Protein AF-A0A0S2W2F9-F1 (afdb_monomer)

Structure (mmCIF, N/CA/C/O backbone):
data_AF-A0A0S2W2F9-F1
#
_entry.id   AF-A0A0S2W2F9-F1
#
loop_
_atom_site.group_PDB
_atom_site.id
_atom_site.type_symbol
_atom_site.label_atom_id
_atom_site.label_alt_id
_atom_site.label_comp_id
_atom_site.label_asym_id
_atom_site.label_entity_id
_atom_site.label_seq_id
_atom_site.pdbx_PDB_ins_code
_atom_site.Cartn_x
_atom_site.Cartn_y
_atom_site.Cartn_z
_atom_site.occupancy
_atom_site.B_iso_or_equiv
_atom_site.auth_seq_id
_atom_site.auth_comp_id
_atom_site.auth_asym_id
_atom_site.auth_atom_id
_atom_site.pdbx_PDB_model_num
ATOM 1 N N . MET A 1 1 ? -0.651 5.133 17.970 1.00 84.62 1 MET A N 1
ATOM 2 C CA . MET A 1 1 ? -1.889 4.928 17.175 1.00 84.62 1 MET A CA 1
ATOM 3 C C . MET A 1 1 ? -2.925 4.220 18.026 1.00 84.62 1 MET A C 1
ATOM 5 O O . MET A 1 1 ? -2.544 3.437 18.882 1.00 84.62 1 MET A O 1
ATOM 9 N N . THR A 1 2 ? -4.212 4.460 17.783 1.00 94.75 2 THR A N 1
ATOM 10 C CA . THR A 1 2 ? -5.296 3.712 18.435 1.00 94.75 2 THR A CA 1
ATOM 11 C C . THR A 1 2 ? -5.562 2.384 17.724 1.00 94.75 2 THR A C 1
ATOM 13 O O . THR A 1 2 ? -5.343 2.264 16.515 1.00 94.75 2 THR A O 1
ATOM 16 N N . SER A 1 3 ? -6.125 1.403 18.432 1.00 94.62 3 SER A N 1
ATOM 17 C CA . SER A 1 3 ? -6.525 0.107 17.854 1.00 94.62 3 SER A CA 1
ATOM 18 C C . SER A 1 3 ? -7.505 0.262 16.683 1.00 94.62 3 SER A C 1
ATOM 20 O O . SER A 1 3 ? -7.427 -0.467 15.691 1.00 94.62 3 SER A O 1
ATOM 22 N N . LYS A 1 4 ? -8.385 1.274 16.739 1.00 97.00 4 LYS A N 1
ATOM 23 C CA . LYS A 1 4 ? -9.303 1.618 15.640 1.00 97.00 4 LYS A CA 1
ATOM 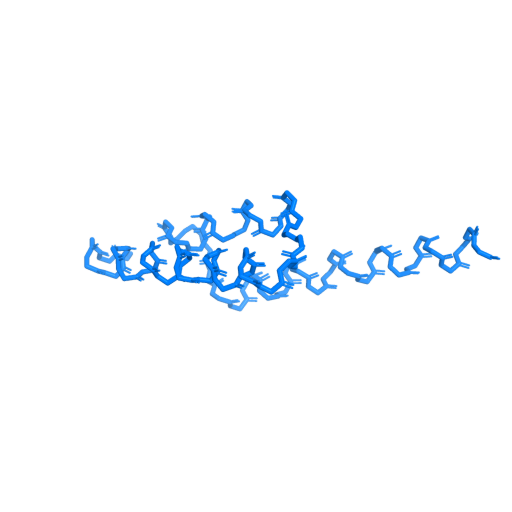24 C C . LYS A 1 4 ? -8.549 2.120 14.406 1.00 97.00 4 LYS A C 1
ATOM 26 O O . LYS A 1 4 ? -8.897 1.759 13.285 1.00 97.00 4 LYS A O 1
ATOM 31 N N . GLN A 1 5 ? -7.512 2.941 14.589 1.00 96.19 5 GLN A N 1
ATOM 32 C CA . GLN A 1 5 ? -6.676 3.397 13.477 1.00 96.19 5 GLN A CA 1
ATOM 33 C C . GLN A 1 5 ? -5.892 2.235 12.850 1.00 96.19 5 GLN A C 1
ATOM 35 O O . GLN A 1 5 ? -5.846 2.149 11.627 1.00 96.19 5 GLN A O 1
ATOM 40 N N . ILE A 1 6 ? -5.331 1.333 13.662 1.00 96.06 6 ILE A N 1
ATOM 41 C CA . ILE A 1 6 ? -4.613 0.138 13.184 1.00 96.06 6 ILE A CA 1
ATOM 42 C C . ILE A 1 6 ? -5.550 -0.751 12.359 1.00 96.06 6 ILE A C 1
ATOM 44 O O . ILE A 1 6 ? -5.230 -1.099 11.226 1.00 96.06 6 ILE A O 1
ATOM 48 N N . SER A 1 7 ? -6.753 -1.029 12.869 1.00 97.62 7 SER A N 1
ATOM 49 C CA . SER A 1 7 ? -7.757 -1.841 12.164 1.00 97.62 7 SER A CA 1
ATOM 50 C C . SER A 1 7 ? -8.115 -1.257 10.793 1.00 97.62 7 SER A C 1
ATOM 52 O O . SER A 1 7 ? -8.171 -1.986 9.804 1.00 97.62 7 SER A O 1
ATOM 54 N N . ARG A 1 8 ? -8.280 0.073 10.705 1.00 98.06 8 ARG A N 1
ATOM 55 C CA . ARG A 1 8 ? -8.517 0.758 9.423 1.00 98.06 8 ARG A CA 1
ATOM 56 C C . ARG A 1 8 ? -7.347 0.618 8.456 1.00 98.06 8 ARG A C 1
ATOM 58 O O . ARG A 1 8 ? -7.573 0.372 7.277 1.00 98.06 8 ARG A O 1
ATOM 65 N N . AR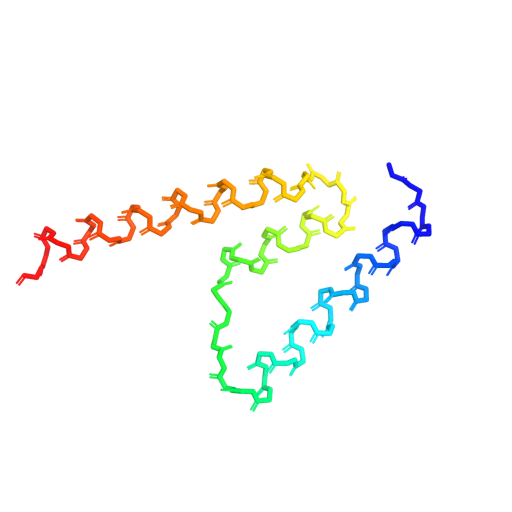G A 1 9 ? -6.106 0.759 8.931 1.00 98.00 9 ARG A N 1
ATOM 66 C CA . ARG A 1 9 ? -4.934 0.606 8.060 1.00 98.00 9 ARG A CA 1
ATOM 67 C C . ARG A 1 9 ? -4.747 -0.837 7.589 1.00 98.00 9 ARG A C 1
ATOM 69 O O . ARG A 1 9 ? -4.419 -1.041 6.429 1.00 98.00 9 ARG A O 1
ATOM 76 N N . ILE A 1 10 ? -5.014 -1.831 8.438 1.00 97.75 10 ILE A N 1
ATOM 77 C CA . ILE A 1 10 ? -4.994 -3.250 8.040 1.00 97.75 10 ILE A CA 1
ATOM 78 C C . ILE A 1 10 ? -6.023 -3.517 6.938 1.00 97.75 10 ILE A C 1
ATOM 80 O O . ILE A 1 10 ? -5.696 -4.174 5.952 1.00 97.75 10 ILE A O 1
ATOM 84 N N . ALA A 1 11 ? -7.248 -2.999 7.078 1.00 98.31 11 ALA A N 1
ATOM 85 C CA . ALA A 1 11 ? -8.269 -3.119 6.040 1.00 98.31 11 ALA A CA 1
ATOM 86 C C . ALA A 1 11 ? -7.814 -2.469 4.723 1.00 98.31 11 ALA A C 1
ATOM 88 O O . ALA A 1 11 ? -7.920 -3.096 3.676 1.00 98.31 11 ALA A O 1
ATOM 89 N N . ALA A 1 12 ? -7.218 -1.273 4.784 1.00 98.12 12 ALA A N 1
ATOM 90 C CA . ALA A 1 12 ? -6.688 -0.590 3.605 1.00 98.12 12 ALA A CA 1
ATOM 91 C C . ALA A 1 12 ? -5.601 -1.404 2.881 1.00 98.12 12 ALA A C 1
ATOM 93 O O . ALA A 1 12 ? -5.641 -1.508 1.658 1.00 98.12 12 ALA A O 1
ATOM 94 N N . VAL A 1 13 ? -4.669 -2.027 3.617 1.00 97.56 13 VAL A N 1
ATOM 95 C CA . VAL A 1 13 ? -3.647 -2.904 3.016 1.00 97.56 13 VAL A CA 1
ATOM 96 C C . VAL A 1 13 ? -4.290 -4.116 2.345 1.00 97.56 13 VAL A C 1
ATOM 98 O O . VAL A 1 13 ? -3.961 -4.410 1.203 1.00 97.56 13 VAL A O 1
ATOM 101 N N . LYS A 1 14 ? -5.258 -4.775 2.996 1.00 97.75 14 LYS A N 1
ATOM 102 C CA . LYS A 1 14 ? -5.974 -5.916 2.398 1.00 97.75 14 LYS A CA 1
ATOM 103 C C . LYS A 1 14 ? -6.711 -5.532 1.114 1.00 97.75 14 LYS A C 1
ATOM 105 O O . LYS A 1 14 ? -6.691 -6.293 0.155 1.00 97.75 14 LYS A O 1
ATOM 110 N N . THR A 1 15 ? -7.354 -4.365 1.093 1.00 98.44 15 THR A N 1
ATOM 111 C CA . THR A 1 15 ? -8.023 -3.851 -0.108 1.00 98.44 15 THR A CA 1
ATOM 112 C C . THR A 1 15 ? -7.021 -3.571 -1.223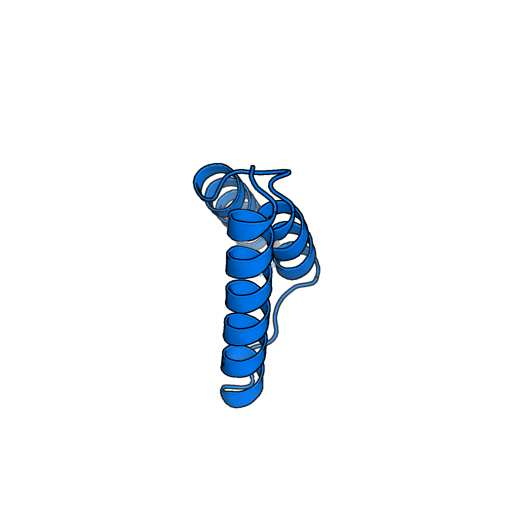 1.00 98.44 15 THR A C 1
ATOM 114 O O . THR A 1 15 ? -7.263 -3.974 -2.355 1.00 98.44 15 THR A O 1
ATOM 117 N N . ALA A 1 16 ? -5.882 -2.944 -0.917 1.00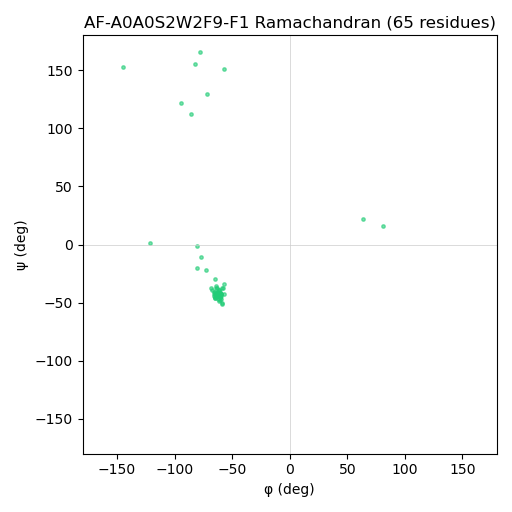 97.25 16 ALA A N 1
ATOM 118 C CA . ALA A 1 16 ? -4.828 -2.709 -1.901 1.00 97.25 16 ALA A CA 1
ATOM 119 C C . ALA A 1 16 ? -4.256 -4.023 -2.460 1.00 97.25 16 ALA A C 1
ATOM 121 O O . ALA A 1 16 ? -4.088 -4.148 -3.670 1.00 97.25 16 ALA A O 1
ATOM 122 N N . ASP A 1 17 ? -4.016 -5.021 -1.605 1.00 96.69 17 ASP A N 1
ATOM 123 C CA . ASP A 1 17 ? -3.552 -6.349 -2.022 1.00 96.69 17 ASP A CA 1
ATOM 124 C C . ASP A 1 17 ? -4.576 -7.047 -2.935 1.00 96.69 17 ASP A C 1
ATOM 126 O O . ASP A 1 17 ? -4.193 -7.642 -3.940 1.00 96.69 17 ASP A O 1
ATOM 130 N N . ALA A 1 18 ? -5.872 -6.938 -2.626 1.00 97.50 18 ALA A N 1
ATOM 131 C CA . ALA A 1 18 ? -6.938 -7.495 -3.457 1.00 97.50 18 ALA A CA 1
ATOM 132 C C . ALA A 1 18 ? -7.017 -6.816 -4.833 1.00 97.50 18 ALA A C 1
ATOM 134 O O . ALA A 1 18 ? -7.133 -7.509 -5.839 1.00 97.50 18 ALA A O 1
ATOM 135 N N . ILE A 1 19 ? -6.901 -5.484 -4.889 1.00 98.19 19 ILE A N 1
ATOM 136 C CA . ILE A 1 19 ? -6.865 -4.737 -6.156 1.00 98.19 19 ILE A CA 1
ATOM 137 C C . ILE A 1 19 ? -5.651 -5.166 -6.985 1.00 98.19 19 ILE A C 1
ATOM 139 O O . ILE A 1 19 ? -5.802 -5.524 -8.146 1.00 98.19 19 ILE A O 1
ATOM 143 N N . ASN A 1 20 ? -4.460 -5.218 -6.383 1.00 96.62 20 ASN A N 1
ATOM 144 C CA . ASN A 1 20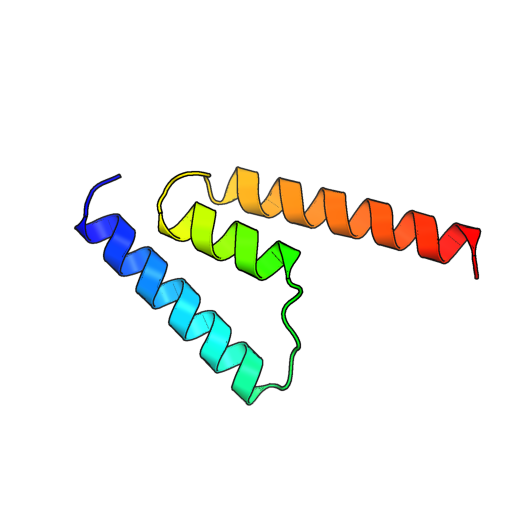 ? -3.250 -5.662 -7.080 1.00 96.62 20 ASN A CA 1
ATOM 145 C C . ASN A 1 20 ? -3.388 -7.095 -7.621 1.00 96.62 20 ASN A C 1
ATOM 147 O O . ASN A 1 20 ? -2.918 -7.379 -8.718 1.00 96.62 20 ASN A O 1
ATOM 151 N N . ALA A 1 21 ? -4.051 -7.988 -6.880 1.00 96.31 21 ALA A N 1
ATOM 152 C CA . ALA A 1 21 ? -4.311 -9.352 -7.329 1.00 96.31 21 ALA A CA 1
ATOM 153 C C . ALA A 1 21 ? -5.290 -9.414 -8.515 1.00 96.31 21 ALA A C 1
ATOM 155 O O . ALA A 1 21 ? -5.069 -10.211 -9.423 1.00 96.31 21 ALA A O 1
ATOM 156 N N . ILE A 1 22 ? -6.331 -8.572 -8.527 1.00 97.88 22 ILE A N 1
ATOM 157 C CA . ILE A 1 22 ? -7.284 -8.461 -9.646 1.00 97.88 22 ILE A CA 1
ATOM 158 C C . ILE A 1 22 ? -6.573 -7.970 -10.911 1.00 97.88 22 ILE A C 1
ATOM 160 O O . ILE A 1 22 ? -6.754 -8.546 -11.979 1.00 97.88 22 ILE A O 1
ATOM 164 N N . GLU A 1 23 ? -5.724 -6.953 -10.775 1.00 98.00 23 GLU A N 1
ATOM 165 C CA . GLU A 1 23 ? -4.997 -6.342 -11.895 1.00 98.00 23 GLU A CA 1
ATOM 166 C C . GLU A 1 23 ? -3.741 -7.131 -12.312 1.00 98.00 23 GLU A C 1
ATOM 168 O O . GLU A 1 23 ? -3.019 -6.733 -13.225 1.00 98.00 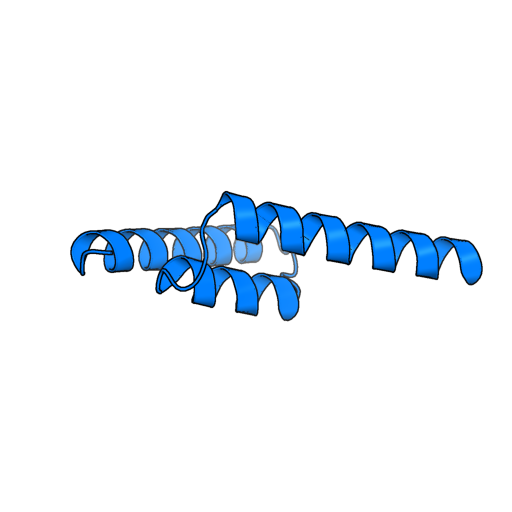23 GLU A O 1
ATOM 173 N N . GLY A 1 24 ? -3.423 -8.234 -11.625 1.00 96.31 24 GLY A N 1
ATOM 174 C CA . GLY A 1 24 ? -2.209 -9.013 -11.879 1.00 96.31 24 GLY A CA 1
ATOM 175 C C . GLY A 1 24 ? -0.907 -8.249 -11.603 1.00 96.31 24 GLY A C 1
ATOM 176 O O . GLY A 1 24 ? 0.141 -8.608 -12.139 1.00 96.31 24 GLY A O 1
ATOM 177 N N . VAL A 1 25 ? -0.946 -7.201 -10.772 1.00 96.19 25 VAL A N 1
ATOM 178 C CA . VAL A 1 25 ? 0.207 -6.351 -10.449 1.00 96.19 25 VAL A CA 1
ATOM 179 C C . VAL A 1 25 ? 1.004 -6.972 -9.294 1.00 96.19 25 VAL A C 1
ATOM 181 O O . VAL A 1 25 ? 0.529 -7.002 -8.154 1.00 96.19 25 VAL A O 1
ATOM 184 N N . PRO A 1 26 ? 2.239 -7.455 -9.526 1.00 93.19 26 PRO A N 1
ATOM 185 C CA . PRO A 1 26 ? 3.033 -8.059 -8.468 1.00 93.19 26 PRO A CA 1
ATOM 186 C C . PRO A 1 26 ? 3.534 -7.003 -7.476 1.00 93.19 26 PRO A C 1
ATOM 188 O O . PRO A 1 26 ? 4.175 -6.018 -7.843 1.00 93.19 26 PRO A O 1
ATOM 191 N N . VAL A 1 27 ? 3.314 -7.250 -6.183 1.00 94.31 27 VAL A N 1
ATOM 192 C CA . VAL A 1 27 ? 3.830 -6.393 -5.107 1.00 94.31 27 VAL A CA 1
ATOM 193 C C . VAL A 1 27 ? 5.165 -6.931 -4.597 1.00 94.31 27 VAL A C 1
ATOM 195 O O . VAL A 1 27 ? 5.263 -8.059 -4.088 1.00 94.31 27 VAL A O 1
ATOM 198 N N . SER A 1 28 ? 6.205 -6.099 -4.673 1.00 95.12 28 SER A N 1
ATOM 199 C CA . SER A 1 28 ? 7.538 -6.456 -4.182 1.00 95.12 28 SER A CA 1
ATOM 200 C C . SER A 1 28 ? 7.519 -6.840 -2.694 1.00 95.12 28 SER A C 1
ATOM 202 O O . SER A 1 28 ? 6.690 -6.376 -1.903 1.00 95.12 28 SER A O 1
ATOM 204 N N . SER A 1 29 ? 8.446 -7.710 -2.283 1.00 95.31 29 SER A N 1
ATOM 205 C CA . SER A 1 29 ? 8.600 -8.107 -0.874 1.00 95.31 29 SER A CA 1
ATOM 206 C C . SER A 1 29 ? 8.859 -6.900 0.033 1.00 95.31 29 SER A C 1
ATOM 208 O O . SER A 1 29 ? 8.301 -6.817 1.129 1.00 95.31 29 SER A O 1
ATOM 210 N N . TYR A 1 30 ? 9.636 -5.931 -0.454 1.00 96.75 30 TYR A N 1
ATOM 211 C CA . TYR A 1 30 ? 9.930 -4.689 0.251 1.00 96.75 30 TYR A CA 1
ATOM 212 C C . TYR A 1 30 ? 8.679 -3.819 0.449 1.00 96.75 30 TYR A C 1
ATOM 214 O O . TYR A 1 30 ? 8.403 -3.383 1.566 1.00 96.75 30 TYR A O 1
ATOM 222 N N . ALA A 1 31 ? 7.852 -3.641 -0.588 1.00 96.88 31 ALA A N 1
ATOM 223 C CA . ALA A 1 31 ? 6.601 -2.889 -0.472 1.00 96.88 31 ALA A CA 1
ATOM 224 C C . ALA A 1 31 ? 5.596 -3.564 0.483 1.00 96.88 31 ALA A C 1
ATOM 226 O O . ALA A 1 31 ? 4.940 -2.881 1.276 1.00 96.88 31 ALA A O 1
ATOM 227 N N . ARG A 1 32 ? 5.523 -4.905 0.488 1.00 96.81 32 ARG A N 1
ATOM 228 C CA . ARG A 1 32 ? 4.714 -5.664 1.462 1.00 96.81 32 ARG A CA 1
ATOM 229 C C . ARG A 1 32 ? 5.201 -5.475 2.897 1.00 96.81 32 ARG A C 1
ATOM 231 O O . ARG A 1 32 ? 4.379 -5.299 3.796 1.00 96.81 32 ARG A O 1
ATOM 238 N N . MET A 1 33 ? 6.516 -5.485 3.124 1.00 97.88 33 MET A N 1
ATOM 239 C CA . MET A 1 33 ? 7.103 -5.208 4.441 1.00 97.88 33 MET A CA 1
ATOM 240 C C . MET A 1 33 ? 6.703 -3.811 4.934 1.00 97.88 33 MET A C 1
ATOM 242 O O . MET A 1 33 ? 6.157 -3.682 6.029 1.00 97.88 33 MET A O 1
ATOM 246 N N . LEU A 1 34 ? 6.892 -2.783 4.102 1.00 98.19 34 LEU A N 1
ATOM 247 C CA . LEU A 1 34 ? 6.545 -1.403 4.448 1.00 98.19 34 LEU A CA 1
ATOM 248 C C . LEU A 1 34 ? 5.045 -1.224 4.716 1.00 98.19 34 LEU A C 1
ATOM 250 O O . LEU A 1 34 ? 4.675 -0.547 5.672 1.00 98.19 34 LEU A O 1
ATOM 254 N N . SER A 1 35 ? 4.184 -1.881 3.934 1.00 97.69 35 SER A N 1
ATOM 255 C CA . SER A 1 35 ? 2.727 -1.850 4.133 1.00 97.69 35 SER A CA 1
ATOM 256 C C . SER A 1 35 ? 2.325 -2.413 5.500 1.00 97.69 35 SER A C 1
ATOM 258 O O . SER A 1 35 ? 1.482 -1.835 6.188 1.00 97.69 35 SER A O 1
ATOM 260 N N . ARG A 1 36 ? 2.969 -3.502 5.945 1.00 97.19 36 ARG A N 1
ATOM 261 C CA . ARG A 1 36 ? 2.749 -4.085 7.282 1.00 97.19 36 ARG A CA 1
ATOM 262 C C . ARG A 1 36 ? 3.210 -3.142 8.392 1.00 97.19 36 ARG A C 1
ATOM 264 O O . ARG A 1 36 ? 2.473 -2.942 9.357 1.00 97.19 36 ARG A O 1
ATOM 271 N N . SER A 1 37 ? 4.383 -2.530 8.248 1.00 97.75 37 SER A N 1
ATOM 272 C CA . SER A 1 37 ? 4.892 -1.562 9.225 1.00 97.75 37 SER A CA 1
ATOM 273 C C . SER A 1 37 ? 4.027 -0.304 9.308 1.00 97.75 37 SER A C 1
ATOM 275 O O . SER A 1 37 ? 3.687 0.141 10.405 1.00 97.75 37 SER A O 1
ATOM 277 N N . TRP A 1 38 ? 3.558 0.218 8.173 1.00 98.19 38 TRP A N 1
ATOM 278 C CA . TRP A 1 38 ? 2.597 1.321 8.144 1.00 98.19 38 TRP A CA 1
ATOM 279 C C . TRP A 1 38 ? 1.272 0.946 8.816 1.00 98.19 38 TRP A C 1
ATOM 281 O O . TRP A 1 38 ? 0.733 1.727 9.610 1.00 98.19 38 TRP A O 1
ATOM 291 N N . ALA A 1 39 ? 0.755 -0.258 8.550 1.00 97.69 39 ALA A N 1
ATOM 292 C CA . ALA A 1 39 ? -0.498 -0.728 9.130 1.00 97.69 39 ALA A CA 1
ATOM 293 C C . ALA A 1 39 ? -0.438 -0.861 10.656 1.00 97.69 39 ALA A C 1
ATOM 295 O O . ALA A 1 39 ? -1.401 -0.510 11.340 1.00 97.69 39 ALA A O 1
ATOM 296 N N . ARG A 1 40 ? 0.711 -1.294 11.189 1.00 96.25 40 ARG A N 1
ATOM 297 C CA . ARG A 1 40 ? 0.983 -1.372 12.634 1.00 96.25 40 ARG A CA 1
ATOM 298 C C . ARG A 1 40 ? 1.306 -0.019 13.274 1.00 96.25 40 ARG A C 1
ATOM 300 O O . ARG A 1 40 ? 1.308 0.086 14.495 1.00 96.25 40 ARG A O 1
ATOM 307 N N . GLY A 1 41 ? 1.530 1.021 12.471 1.00 95.75 41 GLY A N 1
ATOM 308 C CA . GLY A 1 41 ? 1.884 2.353 12.960 1.00 95.75 41 GLY A CA 1
ATOM 309 C C . GLY A 1 41 ? 3.358 2.527 13.310 1.00 95.75 41 GLY A C 1
ATOM 310 O O . GLY A 1 41 ? 3.695 3.493 13.983 1.00 95.75 41 GLY A O 1
ATOM 311 N N . GLU A 1 42 ? 4.217 1.618 12.848 1.00 96.69 42 GLU A N 1
ATOM 312 C CA . GLU A 1 42 ? 5.676 1.676 13.027 1.00 96.69 42 GLU A CA 1
ATOM 313 C C . GLU A 1 42 ? 6.314 2.763 12.154 1.00 96.69 42 GLU A C 1
ATOM 315 O O . GLU A 1 42 ? 7.411 3.227 12.443 1.00 96.69 42 GLU A O 1
ATOM 320 N N . LEU A 1 43 ? 5.621 3.171 11.086 1.00 96.81 43 LEU A N 1
ATOM 321 C CA . LEU A 1 43 ? 6.035 4.256 10.206 1.00 96.81 43 LEU A CA 1
ATOM 322 C C . LEU A 1 43 ? 4.838 5.066 9.685 1.00 96.81 43 LEU A C 1
ATOM 324 O O . LEU A 1 43 ? 3.702 4.575 9.593 1.00 96.81 43 LEU A O 1
ATOM 328 N N . SER A 1 44 ? 5.093 6.334 9.368 1.00 96.62 44 SER A N 1
ATOM 329 C CA . SER A 1 44 ? 4.122 7.247 8.762 1.00 96.62 44 SER A CA 1
ATOM 330 C C . SER A 1 44 ? 3.950 6.980 7.261 1.00 96.62 44 SER A C 1
ATOM 332 O O . SER A 1 44 ? 4.751 6.285 6.635 1.00 96.62 44 SER A O 1
ATOM 334 N N . GLY A 1 45 ? 2.892 7.531 6.657 1.00 96.00 45 GLY A N 1
ATOM 335 C CA . GLY A 1 45 ? 2.691 7.407 5.207 1.00 96.00 45 GLY A CA 1
ATOM 336 C C . GLY A 1 45 ? 3.796 8.110 4.410 1.00 96.00 45 GLY A C 1
ATOM 337 O O . GLY A 1 45 ? 4.251 7.607 3.385 1.00 96.00 45 GLY A O 1
ATOM 338 N N . GLU A 1 46 ? 4.289 9.236 4.919 1.00 98.06 46 GLU A N 1
ATOM 339 C CA . GLU A 1 46 ? 5.399 9.998 4.348 1.00 98.06 46 GLU A CA 1
ATOM 340 C C . GLU A 1 46 ? 6.699 9.191 4.395 1.00 98.06 46 GLU A C 1
ATOM 342 O O . GLU A 1 46 ? 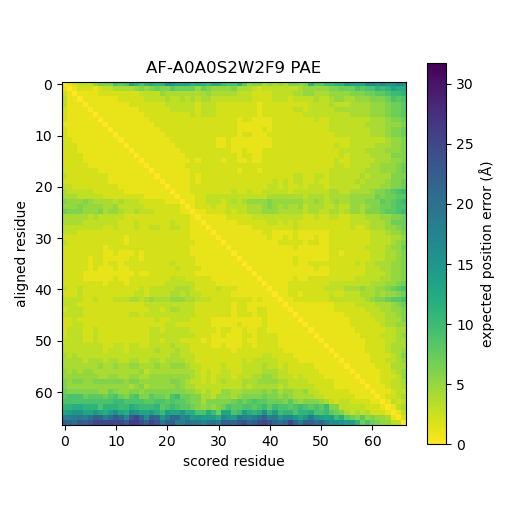7.400 9.099 3.388 1.00 98.06 46 GLU A O 1
ATOM 347 N N . GLN A 1 47 ? 6.986 8.542 5.530 1.00 98.06 47 GLN A N 1
ATOM 348 C CA . GLN A 1 47 ? 8.143 7.655 5.679 1.00 98.06 47 GLN A CA 1
ATOM 349 C C . GLN A 1 47 ? 8.055 6.452 4.730 1.00 98.06 47 GLN A C 1
ATOM 351 O O . GLN A 1 47 ? 9.045 6.116 4.079 1.00 98.06 47 GLN A O 1
ATOM 356 N N . MET A 1 48 ? 6.869 5.847 4.583 1.00 97.88 48 MET A N 1
ATOM 357 C CA . MET A 1 48 ? 6.633 4.765 3.618 1.00 97.88 48 MET A CA 1
ATOM 358 C C . MET A 1 48 ? 6.941 5.216 2.189 1.00 97.88 48 MET A C 1
ATOM 360 O O . MET A 1 48 ? 7.689 4.554 1.468 1.00 97.88 48 MET A O 1
ATOM 364 N N . LYS A 1 49 ? 6.380 6.361 1.785 1.00 97.56 49 LYS A N 1
ATOM 365 C CA . LYS A 1 49 ? 6.562 6.933 0.448 1.00 97.56 49 LYS A CA 1
ATOM 366 C C . LYS A 1 49 ? 8.032 7.240 0.174 1.00 97.56 49 LYS A C 1
ATOM 368 O O . LYS A 1 49 ? 8.534 6.897 -0.893 1.00 97.56 49 LYS A O 1
ATOM 373 N N . ALA A 1 50 ? 8.728 7.851 1.130 1.00 98.12 50 ALA A N 1
ATOM 374 C CA . ALA A 1 50 ? 10.148 8.152 1.004 1.00 98.12 50 ALA A CA 1
ATOM 375 C C . ALA A 1 50 ? 10.987 6.874 0.828 1.00 98.12 50 ALA A C 1
ATOM 377 O O . ALA A 1 50 ? 11.817 6.812 -0.079 1.00 98.12 50 ALA A O 1
ATOM 378 N N . ALA A 1 51 ? 10.730 5.834 1.629 1.00 97.75 51 ALA A N 1
ATOM 379 C CA . ALA A 1 51 ? 11.433 4.554 1.531 1.00 97.75 51 ALA A CA 1
ATOM 380 C C . ALA A 1 51 ? 11.229 3.876 0.164 1.00 97.75 51 ALA A C 1
ATOM 382 O O . ALA A 1 51 ? 12.191 3.406 -0.447 1.00 97.75 51 ALA A O 1
ATOM 383 N N . LEU A 1 52 ? 9.996 3.887 -0.356 1.00 97.00 52 LEU A N 1
ATOM 384 C CA . LEU A 1 52 ? 9.689 3.368 -1.692 1.00 97.00 52 LEU A CA 1
ATOM 385 C C . LEU A 1 52 ? 10.426 4.149 -2.786 1.00 97.00 52 LEU A C 1
ATOM 387 O O . LEU A 1 52 ? 11.072 3.542 -3.638 1.00 97.00 52 LEU A O 1
ATOM 391 N N . LEU A 1 53 ? 10.399 5.484 -2.743 1.00 97.56 53 LEU A N 1
ATOM 392 C CA . LEU A 1 53 ? 11.095 6.328 -3.722 1.00 97.56 53 LEU A CA 1
ATOM 393 C C . LEU A 1 53 ? 12.606 6.075 -3.735 1.00 97.56 53 LEU A C 1
ATOM 395 O O . LEU A 1 53 ? 13.203 5.977 -4.806 1.00 97.56 53 LEU A O 1
ATOM 399 N 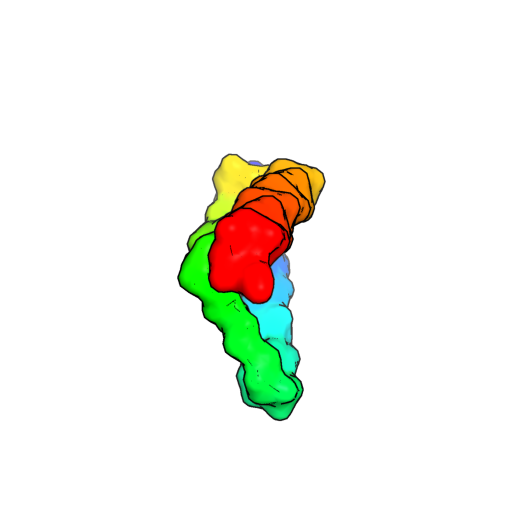N . VAL A 1 54 ? 13.227 5.936 -2.562 1.00 97.38 54 VAL A N 1
ATOM 400 C CA . VAL A 1 54 ? 14.657 5.611 -2.454 1.00 97.38 54 VAL A CA 1
ATOM 401 C C . VAL A 1 54 ? 14.953 4.235 -3.050 1.00 97.38 54 VAL A C 1
ATOM 403 O O . VAL A 1 54 ? 15.922 4.094 -3.793 1.00 97.38 54 VAL A O 1
ATOM 406 N N . SER A 1 55 ? 14.122 3.228 -2.767 1.00 94.69 55 SER A N 1
ATOM 407 C CA . SER A 1 55 ? 14.277 1.891 -3.352 1.00 94.69 55 SER A CA 1
ATOM 408 C C . SER A 1 55 ? 14.181 1.927 -4.880 1.00 94.69 55 SER A C 1
ATOM 410 O O . SER A 1 55 ? 15.047 1.365 -5.549 1.00 94.69 55 SER A O 1
ATOM 412 N N . HIS A 1 56 ? 13.200 2.643 -5.437 1.00 94.06 56 HIS A N 1
ATOM 413 C CA . HIS A 1 56 ? 13.046 2.788 -6.886 1.00 94.06 56 HIS A CA 1
ATOM 414 C C . HIS A 1 56 ? 14.227 3.502 -7.547 1.00 94.06 56 HIS A C 1
ATOM 416 O O . HIS A 1 56 ? 14.686 3.050 -8.592 1.00 94.06 56 HIS A O 1
ATOM 422 N N . ARG A 1 57 ? 14.761 4.567 -6.933 1.00 95.69 57 ARG A N 1
ATOM 423 C CA . ARG A 1 57 ? 15.955 5.262 -7.446 1.00 95.69 57 ARG A CA 1
ATOM 424 C C . ARG A 1 57 ? 17.164 4.333 -7.523 1.00 95.69 57 ARG A C 1
ATOM 426 O O . ARG A 1 57 ? 17.790 4.251 -8.570 1.00 95.69 57 ARG A O 1
ATOM 433 N N . LYS A 1 58 ? 17.426 3.565 -6.461 1.00 93.81 58 LYS A N 1
ATOM 434 C CA . LYS A 1 58 ? 18.527 2.586 -6.441 1.00 93.81 58 LYS A CA 1
ATOM 435 C C . LYS A 1 58 ? 18.377 1.521 -7.529 1.00 93.81 58 LYS A C 1
ATOM 437 O O . LYS A 1 58 ? 19.357 1.184 -8.182 1.00 93.81 58 LYS A O 1
ATOM 442 N N . MET A 1 59 ? 17.162 1.009 -7.739 1.00 92.56 59 MET A N 1
ATOM 443 C CA . MET A 1 59 ? 16.899 0.043 -8.811 1.00 92.56 59 MET A CA 1
ATOM 444 C C . MET A 1 59 ? 17.123 0.662 -10.197 1.00 92.56 59 MET A C 1
ATOM 446 O O . MET A 1 59 ? 17.747 0.035 -11.046 1.00 92.56 59 MET A O 1
ATOM 450 N N . ALA A 1 60 ? 16.673 1.900 -10.419 1.00 93.19 60 ALA A N 1
ATOM 451 C CA . ALA A 1 60 ? 16.888 2.603 -11.682 1.00 93.19 60 ALA A CA 1
ATOM 452 C C . ALA A 1 60 ? 18.383 2.832 -11.971 1.00 93.19 60 ALA A C 1
ATOM 454 O O . ALA A 1 60 ? 18.836 2.575 -13.082 1.00 93.19 60 ALA A O 1
ATOM 455 N N . GLU A 1 61 ? 19.161 3.241 -10.967 1.00 94.19 61 GLU A N 1
ATOM 456 C CA . GLU A 1 61 ? 20.618 3.397 -11.081 1.00 94.19 61 GLU A CA 1
ATOM 457 C C . GLU A 1 61 ? 21.321 2.072 -11.411 1.00 94.19 61 GLU A C 1
ATOM 459 O O . GLU A 1 61 ? 22.258 2.048 -12.206 1.00 94.19 61 GLU A O 1
ATOM 464 N N . GLN A 1 62 ? 20.878 0.958 -10.819 1.00 91.12 62 GLN A N 1
ATOM 465 C CA . GLN A 1 62 ? 21.417 -0.370 -11.126 1.00 91.12 62 GLN A CA 1
ATOM 466 C C . GLN A 1 62 ? 21.123 -0.778 -12.569 1.00 91.12 62 GLN A C 1
ATOM 468 O O . GLN A 1 62 ? 22.030 -1.222 -13.266 1.00 91.12 62 GLN A O 1
ATOM 473 N N . VAL A 1 63 ? 19.889 -0.582 -13.038 1.00 91.19 63 VAL A N 1
ATOM 474 C CA . VAL A 1 63 ? 19.513 -0.884 -14.427 1.00 91.19 63 VAL A CA 1
ATOM 475 C C . VAL A 1 63 ? 20.324 -0.036 -15.410 1.00 91.19 63 VAL A C 1
ATOM 477 O O . VAL A 1 63 ? 20.821 -0.573 -16.388 1.00 91.19 63 VAL A O 1
ATOM 480 N N . GLN A 1 64 ? 20.541 1.252 -15.131 1.00 86.38 64 GLN A N 1
ATOM 481 C CA . GLN A 1 64 ? 21.351 2.128 -15.991 1.00 86.38 64 GLN A CA 1
ATOM 482 C C . GLN A 1 64 ? 22.831 1.737 -16.067 1.00 86.38 64 GLN A C 1
ATOM 484 O O . GLN A 1 64 ? 23.480 2.009 -17.068 1.00 86.38 64 GLN A O 1
ATOM 489 N N . ARG A 1 65 ? 23.389 1.140 -15.009 1.00 82.00 65 ARG A N 1
ATOM 490 C CA . ARG A 1 65 ? 24.795 0.697 -14.986 1.00 82.00 65 ARG A CA 1
ATOM 491 C C . ARG A 1 65 ? 25.023 -0.641 -15.684 1.00 82.00 65 ARG A C 1
ATOM 493 O O . ARG A 1 65 ? 26.168 -0.965 -15.984 1.00 82.00 65 ARG A O 1
ATOM 500 N N . HIS A 1 66 ? 23.967 -1.430 -15.860 1.00 72.75 66 HIS A N 1
ATOM 501 C CA . HIS A 1 66 ? 24.037 -2.810 -16.341 1.00 72.75 66 HIS A CA 1
ATOM 502 C C . HIS A 1 66 ? 23.243 -3.061 -17.633 1.00 72.75 66 HIS A C 1
ATOM 504 O O . HIS A 1 66 ? 23.202 -4.206 -18.083 1.00 72.75 66 HIS A O 1
ATOM 510 N N . GLY A 1 67 ? 22.606 -2.033 -18.198 1.00 60.56 67 GLY A N 1
ATOM 511 C CA . GLY A 1 67 ? 21.953 -2.052 -19.511 1.00 60.56 67 GLY A CA 1
ATOM 512 C C . GLY A 1 67 ? 22.822 -1.392 -20.566 1.00 60.56 67 GLY A C 1
ATOM 513 O O . GLY A 1 67 ? 22.755 -1.858 -21.721 1.00 60.56 67 GLY A O 1
#

InterPro domains:
  IPR033788 Antitoxin VbhA-like [cd11586] (5-53)
  IPR041535 Antitoxin VbhA [PF18495] (9-53)
  IPR043038 Antitoxin VbhA domain superfamily [G3DSA:1.10.8.1050] (1-58)

Mean predicted aligned error: 3.33 Å

Solvent-accessible surface area (backbone atoms only — not comparable to full-atom values): 3824 Å² total; per-residue (Å²): 132,53,72,69,57,31,53,52,37,46,52,50,51,53,51,51,53,51,52,29,60,74,71,69,49,85,76,52,72,67,59,53,53,46,52,52,37,40,22,73,58,78,40,51,72,66,56,47,51,50,53,50,51,53,52,51,51,54,52,52,55,50,48,69,76,75,108

Sequence (67 aa):
MTSKQISRRIAAVKTADAINAIEGVPVSSYARMLSRSWARGELSGEQMKAALLVSHRKMAEQVQRHG

Foldseek 3Di:
DDPVQLVVLVVVLVVVVVVCVVVVNDDDPLLVVLSNCVSVVVDDPVRSVVVVVVVVVVVVVVVVVVD

Radius of gyration: 14.12 Å; Cα contacts (8 Å, |Δi|>4): 30; chains: 1; bounding box: 34×19×38 Å

pLDDT: mean 95.05, std 5.93, range [60.56, 98.44]

Secondary structure (DSSP, 8-state):
--HHHHHHHHHHHHHHHHHHHHTT-PPPHHHHHHHHHHHHTSS-HHHHHHHHHHHHHHHHHHHHHH-

Organism: NCBI:txid1297617

Nearest PDB structures (foldseek):
  5eu0-assembly1_B  TM=9.003E-01  e=6.768E-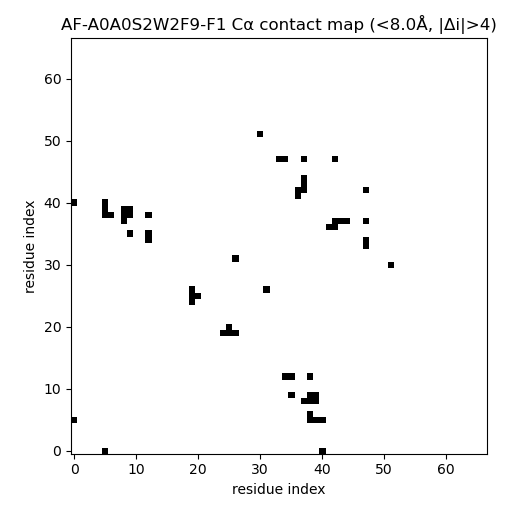02  Bartonella rochalimae ATCC BAA-1498
  5nh2-assembly1_B  TM=9.003E-01  e=1.240E-01  Bartonella henselae str. Houston-1
  8b6l-assembly1_O  TM=5.337E-01  e=3.825E+00  Homo sapiens